Protein AF-A0AAJ7E1V7-F1 (afdb_monomer_lite)

Structure (mmCIF, N/CA/C/O backbone):
data_AF-A0AAJ7E1V7-F1
#
_entry.id   AF-A0AAJ7E1V7-F1
#
loop_
_atom_site.group_PDB
_atom_site.id
_atom_site.type_symbol
_atom_site.label_atom_id
_atom_site.label_alt_id
_atom_site.label_comp_id
_atom_site.label_asym_id
_atom_site.label_entity_id
_atom_site.label_seq_id
_atom_site.pdbx_PDB_ins_code
_atom_site.Cartn_x
_atom_site.Cartn_y
_atom_site.Cartn_z
_atom_site.occupancy
_atom_site.B_iso_or_equiv
_atom_site.auth_seq_id
_atom_site.auth_comp_id
_atom_site.auth_asym_id
_atom_site.auth_atom_id
_atom_site.pdbx_PDB_model_num
ATOM 1 N N . MET A 1 1 ? 30.355 -3.585 -25.448 1.00 38.91 1 MET A N 1
ATOM 2 C CA . MET A 1 1 ? 29.070 -2.883 -25.232 1.00 38.91 1 MET A CA 1
ATOM 3 C C . MET A 1 1 ? 27.961 -3.922 -25.217 1.00 38.91 1 MET A C 1
ATOM 5 O O . MET A 1 1 ? 27.729 -4.545 -26.243 1.00 38.91 1 MET A O 1
ATOM 9 N N . ALA A 1 2 ? 27.348 -4.189 -24.061 1.00 47.22 2 ALA A N 1
ATOM 10 C CA . ALA A 1 2 ? 26.229 -5.125 -23.983 1.0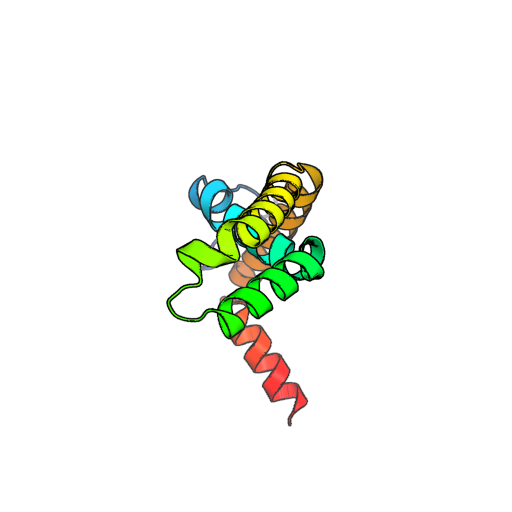0 47.22 2 ALA A CA 1
ATOM 11 C C . ALA A 1 2 ? 25.015 -4.505 -24.687 1.00 47.22 2 ALA A C 1
ATOM 13 O O . ALA A 1 2 ? 24.562 -3.426 -24.305 1.00 47.22 2 ALA A O 1
ATOM 14 N N . ILE A 1 3 ? 24.522 -5.160 -25.737 1.00 57.50 3 ILE A N 1
ATOM 15 C CA . ILE A 1 3 ? 23.275 -4.777 -26.399 1.00 57.50 3 ILE A CA 1
ATOM 16 C C . ILE A 1 3 ? 22.171 -4.970 -25.356 1.00 57.50 3 ILE A C 1
ATOM 18 O O . ILE A 1 3 ? 21.856 -6.106 -24.999 1.00 57.50 3 ILE A O 1
ATOM 22 N N . ARG A 1 4 ? 21.627 -3.873 -24.815 1.00 59.03 4 ARG A N 1
ATOM 23 C CA . ARG A 1 4 ? 20.471 -3.918 -23.910 1.00 59.03 4 ARG A CA 1
ATOM 24 C C . ARG A 1 4 ? 19.345 -4.642 -24.646 1.00 59.03 4 ARG A C 1
ATOM 26 O O . ARG A 1 4 ? 18.851 -4.137 -25.653 1.00 59.03 4 ARG A O 1
ATOM 33 N N . LYS A 1 5 ? 18.974 -5.844 -24.194 1.00 63.31 5 LYS A N 1
ATOM 34 C CA . LYS A 1 5 ? 17.857 -6.611 -24.762 1.00 63.31 5 LYS A CA 1
ATOM 35 C C . LYS A 1 5 ? 16.548 -5.957 -24.327 1.00 63.31 5 LYS A C 1
ATOM 37 O O . LYS A 1 5 ? 15.912 -6.377 -23.366 1.00 63.31 5 LYS A O 1
ATOM 42 N N . ILE A 1 6 ? 16.180 -4.892 -25.028 1.00 72.12 6 ILE A N 1
ATOM 43 C CA . ILE A 1 6 ? 14.897 -4.219 -24.858 1.00 72.12 6 ILE A CA 1
ATOM 44 C C . ILE A 1 6 ? 13.817 -5.173 -25.371 1.00 72.12 6 ILE A C 1
ATOM 46 O O . ILE A 1 6 ? 13.837 -5.590 -26.528 1.00 72.12 6 ILE A O 1
ATOM 50 N N . THR A 1 7 ? 12.901 -5.557 -24.487 1.00 78.81 7 THR A N 1
ATOM 51 C CA . THR A 1 7 ? 11.722 -6.351 -24.853 1.00 78.81 7 THR A CA 1
ATOM 52 C C . THR A 1 7 ? 10.618 -5.434 -25.386 1.00 78.81 7 THR A C 1
ATOM 54 O O . THR A 1 7 ? 10.684 -4.215 -25.220 1.00 78.81 7 THR A O 1
ATOM 57 N N . LEU A 1 8 ? 9.548 -6.008 -25.949 1.00 80.56 8 LEU A N 1
ATOM 58 C CA . LEU A 1 8 ? 8.342 -5.262 -26.348 1.00 80.56 8 LEU A CA 1
ATOM 59 C C . LEU A 1 8 ? 7.714 -4.454 -25.194 1.00 80.56 8 LEU A C 1
ATOM 61 O O . LEU A 1 8 ? 7.028 -3.464 -25.429 1.00 80.56 8 LEU A O 1
ATOM 65 N N . TYR A 1 9 ? 7.974 -4.851 -23.947 1.00 83.75 9 TYR A N 1
ATOM 66 C CA . TYR A 1 9 ? 7.446 -4.223 -22.734 1.00 83.75 9 TYR A CA 1
ATOM 67 C C . TYR A 1 9 ? 8.462 -3.287 -22.046 1.00 83.75 9 TYR A C 1
ATOM 69 O O . TYR A 1 9 ? 8.172 -2.703 -20.996 1.00 83.75 9 TYR A O 1
ATOM 77 N N . GLY A 1 10 ? 9.651 -3.121 -22.637 1.00 85.19 10 GLY A N 1
ATOM 78 C CA . GLY A 1 10 ? 10.739 -2.267 -22.156 1.00 85.19 10 GLY A CA 1
ATOM 79 C C . GLY A 1 10 ? 11.986 -3.034 -21.705 1.00 85.19 10 GLY A C 1
ATOM 80 O O . GLY A 1 10 ? 12.097 -4.249 -21.869 1.00 85.19 10 GLY A O 1
ATOM 81 N N . ASP A 1 11 ? 12.951 -2.307 -21.142 1.00 87.69 11 ASP A N 1
ATOM 82 C CA . ASP A 1 11 ? 14.199 -2.878 -20.625 1.00 87.69 11 ASP A CA 1
ATOM 83 C C . ASP A 1 11 ? 13.960 -3.548 -19.253 1.00 87.69 11 ASP A C 1
ATOM 85 O O . ASP A 1 11 ? 13.559 -2.865 -18.302 1.00 87.69 11 ASP A O 1
ATOM 89 N N . PRO A 1 12 ? 14.140 -4.874 -19.117 1.00 87.44 12 PRO A N 1
ATOM 90 C CA . PRO A 1 12 ? 13.898 -5.577 -17.861 1.00 87.44 12 PRO A CA 1
ATOM 91 C C . PRO A 1 12 ? 14.916 -5.251 -16.762 1.00 87.44 12 PRO A C 1
ATOM 93 O O . PRO A 1 12 ? 14.600 -5.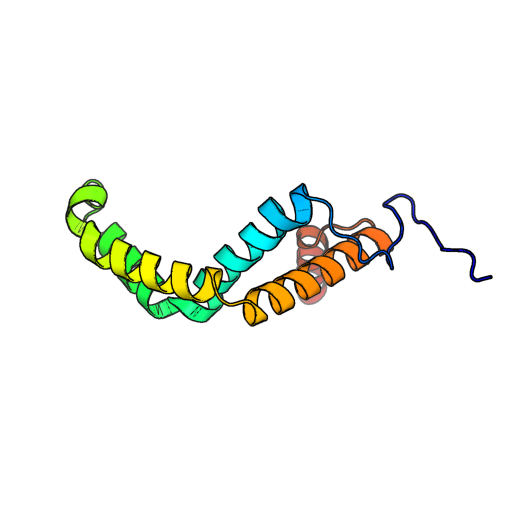471 -15.593 1.00 87.44 12 PRO A O 1
ATOM 96 N N . ASP A 1 13 ? 16.093 -4.724 -17.101 1.00 87.31 13 ASP A N 1
ATOM 97 C CA . ASP A 1 13 ? 17.159 -4.434 -16.135 1.00 87.31 13 ASP A CA 1
ATOM 98 C C . ASP A 1 13 ? 17.200 -2.941 -15.744 1.00 87.31 13 ASP A C 1
ATOM 100 O O . ASP A 1 13 ? 18.015 -2.510 -14.925 1.00 87.31 13 ASP A O 1
ATOM 104 N N . ASP A 1 14 ? 16.275 -2.142 -16.285 1.00 87.88 14 ASP A N 1
ATOM 105 C CA . ASP A 1 14 ? 16.087 -0.739 -15.928 1.00 87.88 14 ASP A CA 1
ATOM 106 C C . ASP A 1 14 ? 15.478 -0.577 -14.522 1.00 87.88 14 ASP A C 1
ATOM 108 O O . ASP A 1 14 ? 14.299 -0.866 -14.272 1.00 87.88 14 ASP A O 1
ATOM 112 N N . ARG A 1 15 ? 16.303 -0.047 -13.611 1.00 88.88 15 ARG A N 1
ATOM 113 C CA . ARG A 1 15 ? 15.954 0.265 -12.217 1.00 88.88 15 ARG A CA 1
ATOM 114 C C . ARG A 1 15 ? 15.375 1.667 -12.021 1.00 88.88 15 ARG A C 1
ATOM 116 O O . ARG A 1 15 ? 14.996 2.006 -10.902 1.00 88.88 15 ARG A O 1
ATOM 123 N N . PHE A 1 16 ? 15.297 2.496 -13.061 1.00 90.50 16 PHE A N 1
ATO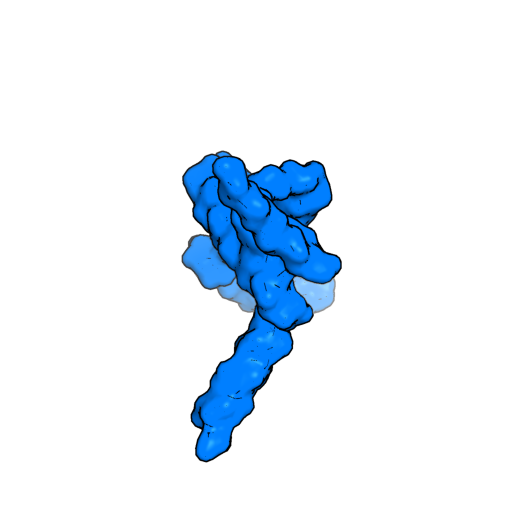M 124 C CA . PHE A 1 16 ? 14.755 3.841 -12.917 1.00 90.50 16 PHE A CA 1
ATOM 125 C C . PHE A 1 16 ? 13.246 3.797 -12.636 1.00 90.50 16 PHE A C 1
ATOM 127 O O . PHE A 1 16 ? 12.459 3.188 -13.375 1.00 90.50 16 PHE A O 1
ATOM 134 N N . LEU A 1 17 ? 12.842 4.472 -11.559 1.00 92.38 17 LEU A N 1
ATOM 135 C CA . LEU A 1 17 ? 11.452 4.616 -11.140 1.00 92.38 17 LEU A CA 1
ATOM 136 C C . LEU A 1 17 ? 10.897 5.946 -11.632 1.00 92.38 17 LEU A C 1
ATOM 138 O O . LEU A 1 17 ? 11.389 7.018 -11.280 1.00 92.38 17 LEU A O 1
ATOM 142 N N . ARG A 1 18 ? 9.812 5.880 -12.401 1.00 93.12 18 ARG A N 1
ATOM 143 C CA . ARG A 1 18 ? 9.042 7.071 -12.769 1.00 93.12 18 ARG A CA 1
ATOM 144 C C . ARG A 1 18 ? 8.292 7.603 -11.550 1.00 93.12 18 ARG A C 1
ATOM 146 O O . ARG A 1 18 ? 7.978 6.856 -10.624 1.00 93.12 18 ARG A O 1
ATOM 153 N N . LYS A 1 19 ? 7.900 8.878 -11.601 1.00 93.94 19 LYS A N 1
ATOM 154 C CA . LYS A 1 19 ? 7.124 9.534 -10.535 1.00 93.94 19 LYS A CA 1
ATOM 155 C C . LYS A 1 19 ? 5.863 8.749 -10.151 1.00 93.94 19 LYS A C 1
ATOM 157 O O . LYS A 1 19 ? 5.628 8.503 -8.980 1.00 93.94 19 LYS A O 1
ATOM 162 N N . VAL A 1 20 ? 5.109 8.269 -11.143 1.00 94.56 20 VAL A N 1
ATOM 163 C CA . VAL A 1 20 ? 3.906 7.445 -10.916 1.00 94.56 20 VAL A CA 1
ATOM 164 C C . VAL A 1 20 ? 4.243 6.128 -10.212 1.00 94.56 20 VAL A C 1
ATOM 166 O O . VAL A 1 20 ? 3.503 5.672 -9.347 1.00 94.56 20 VAL A O 1
ATOM 169 N N . GLU A 1 21 ? 5.371 5.511 -10.553 1.00 92.19 21 GLU A N 1
ATOM 170 C CA . GLU A 1 21 ? 5.769 4.238 -9.952 1.00 92.19 21 GLU A CA 1
ATOM 171 C C . GLU A 1 21 ? 6.156 4.436 -8.491 1.00 92.19 21 GLU A C 1
ATOM 173 O O . GLU A 1 21 ? 5.708 3.681 -7.637 1.00 92.19 21 GLU A O 1
ATOM 178 N N . LYS A 1 22 ? 6.905 5.497 -8.196 1.00 92.94 22 LYS A N 1
ATOM 179 C CA . LYS A 1 22 ? 7.310 5.844 -6.836 1.00 92.94 22 LYS A CA 1
ATOM 180 C C . LYS A 1 22 ? 6.125 6.290 -5.970 1.00 92.94 22 LYS A C 1
ATOM 182 O O . LYS A 1 22 ? 5.881 5.713 -4.914 1.00 92.94 22 LYS A O 1
ATOM 187 N N . ASP A 1 23 ? 5.372 7.284 -6.429 1.00 92.69 23 ASP A N 1
ATOM 188 C CA . ASP A 1 23 ? 4.393 7.994 -5.598 1.00 92.69 23 ASP A CA 1
ATOM 189 C C . ASP A 1 23 ? 3.040 7.268 -5.519 1.00 92.69 23 ASP A C 1
ATOM 191 O O . ASP A 1 23 ? 2.274 7.479 -4.578 1.00 92.69 23 ASP A O 1
ATOM 195 N N . VAL A 1 24 ? 2.731 6.404 -6.496 1.00 94.81 24 VAL A N 1
ATOM 196 C CA . VAL A 1 24 ? 1.452 5.679 -6.559 1.00 94.81 24 VAL A CA 1
ATOM 197 C C . VAL A 1 24 ? 1.655 4.184 -6.357 1.00 94.81 24 VAL A C 1
ATOM 199 O O . VAL A 1 24 ? 1.087 3.625 -5.423 1.00 94.81 24 VAL A O 1
ATOM 202 N N . LEU A 1 25 ? 2.456 3.523 -7.200 1.00 94.81 25 LEU A N 1
ATOM 203 C CA . LEU A 1 25 ? 2.536 2.055 -7.195 1.00 94.81 25 LEU A CA 1
ATOM 204 C C . LEU A 1 25 ? 3.295 1.513 -5.980 1.00 94.81 25 LEU A C 1
ATOM 206 O O . LEU A 1 25 ? 2.763 0.669 -5.262 1.00 94.81 25 LEU A O 1
ATOM 210 N N . VAL A 1 26 ? 4.497 2.022 -5.706 1.00 95.81 26 VAL A N 1
ATOM 211 C CA . VAL A 1 26 ? 5.269 1.637 -4.515 1.00 95.81 26 VAL A CA 1
ATOM 212 C C . VAL A 1 26 ? 4.527 2.069 -3.252 1.00 95.81 26 VAL A C 1
ATOM 214 O O . VAL A 1 26 ? 4.367 1.259 -2.345 1.00 95.81 26 VAL A O 1
ATOM 217 N N . ALA A 1 27 ? 3.967 3.282 -3.221 1.00 95.81 27 ALA A N 1
ATOM 218 C CA . ALA A 1 27 ? 3.146 3.742 -2.099 1.00 95.81 27 ALA A CA 1
ATOM 219 C C . ALA A 1 27 ? 1.952 2.809 -1.816 1.00 95.81 27 ALA A C 1
ATOM 221 O O . ALA A 1 27 ? 1.625 2.540 -0.661 1.00 95.81 27 ALA A O 1
ATOM 222 N N . GLN A 1 28 ? 1.300 2.289 -2.861 1.00 95.81 28 GLN A N 1
ATOM 223 C CA . GLN A 1 28 ? 0.226 1.308 -2.721 1.00 95.81 28 GLN A CA 1
ATOM 224 C C . GLN A 1 28 ? 0.741 -0.019 -2.150 1.00 95.81 28 GLN A C 1
ATOM 226 O O . GLN A 1 28 ? 0.093 -0.588 -1.273 1.00 95.81 28 GLN A O 1
ATOM 231 N N . ILE A 1 29 ? 1.901 -0.498 -2.613 1.00 95.88 29 ILE A N 1
ATOM 232 C CA . ILE A 1 29 ? 2.536 -1.724 -2.104 1.00 95.88 29 ILE A CA 1
ATOM 233 C C . ILE A 1 29 ? 2.873 -1.575 -0.620 1.00 95.88 29 ILE A C 1
ATOM 235 O O . ILE A 1 29 ? 2.514 -2.454 0.157 1.00 95.88 29 ILE A O 1
ATOM 239 N N . VAL A 1 30 ? 3.475 -0.451 -0.221 1.00 96.25 30 VAL A N 1
ATOM 240 C CA . VAL A 1 30 ? 3.791 -0.132 1.180 1.00 96.25 30 VAL A CA 1
ATOM 241 C C . VAL A 1 30 ? 2.531 -0.199 2.040 1.00 96.25 30 VAL A C 1
ATOM 243 O O . VAL A 1 30 ? 2.516 -0.887 3.055 1.00 96.25 30 VAL A O 1
ATOM 246 N N . ARG A 1 31 ? 1.437 0.453 1.620 1.00 94.88 31 ARG A N 1
ATOM 247 C CA . ARG A 1 31 ? 0.168 0.424 2.369 1.00 94.88 31 ARG A CA 1
ATOM 248 C C . ARG A 1 31 ? -0.411 -0.985 2.482 1.00 94.88 31 ARG A C 1
ATOM 250 O O . ARG A 1 31 ? -0.878 -1.358 3.554 1.00 94.88 31 ARG A O 1
ATOM 257 N N . ASN A 1 32 ? -0.401 -1.753 1.394 1.00 95.50 32 ASN A N 1
ATOM 258 C CA . ASN A 1 32 ? -0.947 -3.109 1.383 1.00 95.50 32 ASN A CA 1
ATOM 259 C C . ASN A 1 32 ? -0.121 -4.040 2.282 1.00 95.50 32 ASN A C 1
ATOM 261 O O . ASN A 1 32 ? -0.682 -4.657 3.181 1.00 95.50 32 ASN A O 1
ATOM 265 N N . LYS A 1 33 ? 1.208 -4.057 2.121 1.00 95.94 33 LYS A N 1
ATOM 266 C CA . LYS A 1 33 ? 2.103 -4.851 2.972 1.00 95.94 33 LYS A CA 1
ATOM 267 C C . LYS A 1 33 ? 2.033 -4.431 4.439 1.00 95.94 33 LYS A C 1
ATOM 269 O O . LYS A 1 33 ? 2.017 -5.288 5.313 1.00 95.94 33 LYS A O 1
ATOM 274 N N . ALA A 1 34 ? 1.941 -3.133 4.736 1.00 95.88 34 ALA A N 1
ATOM 275 C CA . ALA A 1 34 ? 1.794 -2.669 6.115 1.00 95.88 34 ALA A CA 1
ATOM 276 C C . ALA A 1 34 ? 0.519 -3.231 6.766 1.00 95.88 34 ALA A C 1
ATOM 278 O O . ALA A 1 34 ? 0.560 -3.657 7.917 1.00 95.88 34 ALA A O 1
ATOM 279 N N . ARG A 1 35 ? -0.597 -3.292 6.027 1.00 95.12 35 ARG A N 1
ATOM 280 C CA . ARG A 1 35 ? -1.849 -3.895 6.511 1.00 95.12 35 ARG A CA 1
ATOM 281 C C . ARG A 1 35 ? -1.756 -5.413 6.673 1.00 95.12 35 ARG A C 1
ATOM 283 O O . ARG A 1 35 ? -2.267 -5.934 7.654 1.00 95.12 35 ARG A O 1
ATOM 290 N N . GLU A 1 36 ? -1.141 -6.099 5.713 1.00 94.88 36 GLU A N 1
ATOM 291 C CA . GLU A 1 36 ? -1.095 -7.567 5.659 1.00 94.88 36 GLU A CA 1
ATOM 292 C C . GLU A 1 36 ? -0.045 -8.177 6.599 1.00 94.88 36 GLU A C 1
ATOM 294 O O . GLU A 1 36 ? -0.273 -9.250 7.149 1.00 94.88 36 GLU A O 1
ATOM 299 N N . GLU A 1 37 ? 1.093 -7.507 6.801 1.00 95.06 37 GLU A N 1
ATOM 300 C CA . GLU A 1 37 ? 2.246 -8.077 7.512 1.00 95.06 37 GLU A CA 1
ATOM 301 C C . GLU A 1 37 ? 2.542 -7.396 8.854 1.00 95.06 37 GLU A C 1
ATOM 303 O O . GLU A 1 37 ? 3.079 -8.038 9.755 1.00 95.06 37 GLU A O 1
ATOM 308 N N . LYS A 1 38 ? 2.252 -6.095 9.001 1.00 94.12 38 LYS A N 1
ATOM 309 C CA . LYS A 1 38 ? 2.732 -5.305 10.151 1.00 94.12 38 LYS A CA 1
ATOM 310 C C . LYS A 1 38 ? 1.635 -4.915 11.138 1.00 94.12 38 LYS A C 1
ATOM 312 O O . LYS A 1 38 ? 1.836 -5.059 12.337 1.00 94.12 38 LYS A O 1
ATOM 317 N N . CYS A 1 39 ? 0.498 -4.437 10.639 1.00 95.31 39 CYS A N 1
ATOM 318 C CA . CYS A 1 39 ? -0.621 -3.926 11.439 1.00 95.31 39 CYS A CA 1
ATOM 319 C C . CYS A 1 39 ? -1.793 -4.925 11.513 1.00 95.31 39 CYS A C 1
ATOM 321 O O . CYS A 1 39 ? -2.964 -4.541 11.485 1.00 95.31 39 CYS A O 1
ATOM 323 N N . VAL A 1 40 ? -1.487 -6.226 11.537 1.00 96.50 40 VAL A N 1
ATOM 324 C CA . VAL A 1 40 ? -2.482 -7.311 11.566 1.00 96.50 40 VAL A CA 1
ATOM 325 C C . VAL A 1 40 ? -3.456 -7.200 12.752 1.00 96.50 40 VAL A C 1
ATOM 327 O O . VAL A 1 40 ? -4.665 -7.314 12.520 1.00 96.50 40 VAL A O 1
ATOM 330 N N . PRO A 1 41 ? -3.013 -6.968 14.009 1.00 95.88 41 PRO A N 1
ATOM 331 C CA . PRO A 1 41 ? -3.949 -6.897 15.129 1.00 95.88 41 PRO A CA 1
ATOM 332 C C . PRO A 1 41 ? -4.847 -5.655 15.066 1.00 95.88 41 PRO A C 1
ATOM 334 O O . PRO A 1 41 ? -6.032 -5.744 15.391 1.00 95.88 41 PRO A O 1
ATOM 337 N N . GLU A 1 42 ? -4.329 -4.518 14.602 1.00 94.56 42 GLU A N 1
ATOM 338 C CA . GLU A 1 42 ? -5.087 -3.277 14.442 1.00 94.56 42 GLU A CA 1
ATOM 339 C C . GLU A 1 42 ? -6.131 -3.404 13.329 1.00 94.56 42 GLU A C 1
ATOM 341 O O . GLU A 1 42 ? -7.269 -2.962 13.500 1.00 94.56 42 GLU A O 1
ATOM 346 N N . VAL A 1 43 ? -5.779 -4.054 12.212 1.00 95.38 43 VAL A N 1
ATOM 347 C CA . VAL A 1 43 ? -6.723 -4.364 11.128 1.00 95.38 43 VAL A CA 1
ATOM 348 C C . VAL A 1 43 ? -7.833 -5.276 11.643 1.00 95.38 43 VAL A C 1
ATOM 350 O O . VAL A 1 43 ? -9.005 -4.960 11.455 1.00 95.38 43 VAL A O 1
ATOM 353 N N . ALA A 1 44 ? -7.495 -6.347 12.365 1.00 95.94 44 ALA A N 1
ATOM 354 C CA . ALA A 1 44 ? -8.488 -7.264 12.918 1.00 95.94 44 ALA A CA 1
ATOM 355 C C . ALA A 1 44 ? -9.416 -6.582 13.940 1.00 95.94 44 ALA A C 1
ATOM 357 O O . ALA A 1 44 ? -10.621 -6.839 13.958 1.00 95.94 44 ALA A O 1
ATOM 358 N N . ALA A 1 45 ? -8.887 -5.697 14.791 1.00 94.88 45 ALA A N 1
ATOM 359 C CA . ALA A 1 45 ? -9.694 -4.920 15.731 1.00 94.88 45 ALA A CA 1
ATOM 360 C C . ALA A 1 45 ? -10.642 -3.955 15.000 1.00 94.88 45 ALA A C 1
ATOM 362 O O . ALA A 1 45 ? -11.817 -3.839 15.358 1.00 94.88 45 ALA A O 1
ATOM 363 N N . PHE A 1 46 ? -10.149 -3.291 13.954 1.00 94.38 46 PHE A N 1
ATOM 364 C CA . PHE A 1 46 ? -10.950 -2.389 13.136 1.00 94.38 46 PHE A CA 1
ATOM 365 C C . PHE A 1 46 ? -12.063 -3.137 12.392 1.00 94.38 46 PHE A C 1
ATOM 367 O O . PHE A 1 46 ? -13.215 -2.704 12.426 1.00 94.38 46 PHE A O 1
ATOM 374 N N . GLU A 1 47 ? -11.758 -4.287 11.789 1.00 94.19 47 GLU A N 1
ATOM 375 C CA . GLU A 1 47 ? -12.735 -5.143 11.108 1.00 94.19 47 GLU A CA 1
ATOM 376 C C . GLU A 1 47 ? -13.825 -5.638 12.062 1.00 94.19 47 GLU A C 1
ATOM 378 O O . GLU A 1 47 ? -15.010 -5.535 11.740 1.00 94.19 47 GLU A O 1
ATOM 383 N N . LYS A 1 48 ? -13.453 -6.084 13.270 1.00 95.56 48 LYS A N 1
ATOM 384 C CA . LYS A 1 48 ? -14.419 -6.469 14.313 1.00 95.56 48 LYS A CA 1
ATOM 385 C C . LYS A 1 48 ? -15.373 -5.324 14.649 1.00 95.56 48 LYS A C 1
ATOM 387 O O . LYS A 1 48 ? -16.585 -5.525 14.651 1.00 95.56 48 LYS A O 1
ATOM 392 N N . CYS A 1 49 ? -14.842 -4.117 14.846 1.00 93.88 49 CYS A N 1
ATOM 393 C CA . CYS A 1 49 ? -15.665 -2.942 15.118 1.00 93.88 49 CYS A CA 1
ATOM 394 C C . CYS A 1 49 ? -16.601 -2.607 13.939 1.00 93.88 49 CYS A C 1
ATOM 396 O O . CYS A 1 49 ? -17.777 -2.297 14.138 1.00 93.88 49 CYS A O 1
ATOM 398 N N . CYS A 1 50 ? -16.120 -2.717 12.697 1.00 92.56 50 CYS A N 1
ATOM 399 C CA . CYS A 1 50 ? -16.943 -2.475 11.509 1.00 92.56 50 CYS A CA 1
ATOM 400 C C . CYS A 1 50 ? -18.115 -3.461 11.406 1.00 92.56 50 CYS A C 1
ATOM 402 O O . CYS A 1 50 ? -19.224 -3.064 11.047 1.00 92.56 50 CYS A O 1
ATOM 404 N N . ILE A 1 51 ? -17.889 -4.734 11.742 1.00 93.94 51 ILE A N 1
ATOM 405 C CA . ILE A 1 51 ? -18.927 -5.772 11.718 1.00 93.94 51 ILE A CA 1
ATOM 406 C C . ILE A 1 51 ? -19.967 -5.545 12.825 1.00 93.94 51 ILE A C 1
ATOM 408 O O . ILE A 1 51 ? -21.161 -5.717 12.576 1.00 93.94 51 ILE A O 1
ATOM 412 N N . GLU A 1 52 ? -19.532 -5.138 14.019 1.00 94.56 52 GLU A N 1
ATOM 413 C CA . GLU A 1 52 ? -20.405 -4.898 15.175 1.00 94.56 52 GLU A CA 1
ATOM 414 C C . GLU A 1 52 ? -21.334 -3.696 14.952 1.00 94.56 52 GLU A C 1
ATOM 416 O O . GLU A 1 52 ? -22.551 -3.806 15.099 1.00 94.56 52 GLU A O 1
ATOM 421 N N . TYR A 1 53 ? -20.775 -2.556 14.537 1.00 91.06 53 TYR A N 1
ATOM 422 C CA . TYR A 1 53 ? -21.525 -1.301 14.435 1.00 91.06 53 TYR A CA 1
ATOM 423 C C . TYR A 1 53 ? -22.126 -1.046 13.048 1.00 91.06 53 TYR A C 1
ATOM 425 O O . TYR A 1 53 ? -22.966 -0.153 12.917 1.00 91.06 53 TYR A O 1
ATOM 433 N N . LYS A 1 54 ? -21.739 -1.815 12.019 1.00 90.12 54 LYS A N 1
ATOM 434 C CA . LYS A 1 54 ? -22.235 -1.723 10.632 1.00 90.12 54 LYS A CA 1
ATOM 435 C C . LYS A 1 54 ? -22.341 -0.265 10.165 1.00 90.12 54 LYS A C 1
ATOM 437 O O . LYS A 1 54 ? -21.337 0.427 10.039 1.00 90.12 54 LYS A O 1
ATOM 442 N N . TYR A 1 55 ? -23.557 0.243 9.973 1.00 89.44 55 TYR A N 1
ATOM 443 C CA . TYR A 1 55 ? -23.823 1.608 9.512 1.00 89.44 55 TYR A CA 1
ATOM 444 C C . TYR A 1 55 ? -23.333 2.703 10.476 1.00 89.44 55 TYR A C 1
ATOM 446 O O . TYR A 1 55 ? -23.025 3.808 10.041 1.00 89.44 55 TYR A O 1
ATOM 454 N N . ALA A 1 56 ? -23.204 2.406 11.772 1.00 89.25 56 ALA A N 1
ATOM 455 C CA . ALA A 1 56 ? -22.700 3.336 12.782 1.00 89.25 56 ALA A CA 1
ATOM 456 C C . ALA A 1 56 ? -21.162 3.315 12.934 1.00 89.25 56 ALA A C 1
ATOM 458 O O . ALA A 1 56 ? -20.626 4.023 13.793 1.00 89.25 56 ALA A O 1
ATOM 459 N N . MET A 1 57 ? -20.432 2.549 12.106 1.00 87.31 57 MET A N 1
ATOM 460 C CA . MET A 1 57 ? -18.974 2.377 12.223 1.00 87.31 57 MET A CA 1
ATOM 461 C C . MET A 1 57 ? -18.192 3.697 12.196 1.00 87.31 57 MET A C 1
ATOM 463 O O . MET A 1 57 ? -17.224 3.854 12.933 1.00 87.31 57 MET A O 1
ATOM 467 N N . VAL A 1 58 ? -18.622 4.676 11.395 1.00 86.69 58 VAL A N 1
ATOM 468 C CA . VAL A 1 58 ? -17.898 5.949 11.216 1.00 86.69 58 VAL A CA 1
ATOM 469 C C . VAL A 1 58 ? -17.864 6.767 12.510 1.00 86.69 58 VAL A C 1
ATOM 471 O O . VAL A 1 58 ? -16.906 7.496 12.763 1.00 86.69 58 VAL A O 1
ATOM 474 N N . PHE A 1 59 ? -18.886 6.615 13.352 1.00 90.19 59 PHE A N 1
ATOM 475 C CA . PHE A 1 59 ? -18.987 7.307 14.633 1.00 90.19 59 PHE A CA 1
ATOM 476 C C . PHE A 1 59 ? -18.410 6.478 15.780 1.00 90.19 59 PHE A C 1
ATOM 478 O O . PHE A 1 59 ? -17.749 7.022 16.658 1.00 90.19 59 PHE A O 1
ATOM 485 N N . LYS A 1 60 ? -18.641 5.159 15.780 1.00 90.00 60 LYS A N 1
ATOM 486 C CA . LYS A 1 60 ? -18.276 4.285 16.907 1.00 90.00 60 LYS A CA 1
ATOM 487 C C . LYS A 1 60 ? -16.851 3.736 16.829 1.00 90.00 60 LYS A C 1
ATOM 489 O O . LYS A 1 60 ? -16.212 3.577 17.861 1.00 90.00 60 LYS A O 1
ATOM 494 N N . CYS A 1 61 ? -16.308 3.535 15.630 1.00 93.56 61 CYS A N 1
ATOM 495 C CA . CYS A 1 61 ? -14.984 2.937 15.428 1.00 93.56 61 CYS A CA 1
ATOM 496 C C . CYS A 1 61 ? -13.856 3.965 15.262 1.00 93.56 61 CYS A C 1
ATOM 498 O O . CYS A 1 61 ? -12.777 3.616 14.787 1.00 93.56 61 CYS A O 1
ATOM 500 N N . GLN A 1 62 ? -14.074 5.229 15.641 1.00 92.94 62 GLN A N 1
ATOM 501 C CA . GLN A 1 62 ? -13.083 6.298 15.465 1.00 92.94 62 GLN A CA 1
ATOM 502 C C . GLN A 1 62 ? -11.779 6.010 16.210 1.00 92.94 62 GLN A C 1
ATOM 504 O O . GLN A 1 62 ? -10.712 6.158 15.627 1.00 92.94 62 GLN A O 1
ATOM 509 N N . ASN A 1 63 ? -11.863 5.528 17.453 1.00 93.44 63 ASN A N 1
ATOM 510 C CA . ASN A 1 63 ? -10.681 5.216 18.255 1.00 93.44 63 ASN A CA 1
ATOM 511 C C . ASN A 1 63 ? -9.840 4.093 17.622 1.00 93.44 63 ASN A C 1
ATOM 513 O O . ASN A 1 63 ? -8.645 4.253 17.392 1.00 93.44 63 ASN A O 1
ATOM 517 N N . VAL A 1 64 ? -10.486 2.981 17.253 1.00 94.38 64 VAL A N 1
ATOM 518 C CA . VAL A 1 64 ? -9.811 1.832 16.624 1.00 94.38 64 VAL A CA 1
ATOM 519 C C . VAL A 1 64 ? -9.228 2.212 15.258 1.00 94.38 64 VAL A C 1
ATOM 521 O O . VAL A 1 64 ? -8.140 1.772 14.897 1.00 94.38 64 VAL A O 1
ATOM 524 N N . ASN A 1 65 ? -9.911 3.088 14.516 1.00 94.19 65 ASN A N 1
ATOM 525 C CA . ASN A 1 65 ? -9.410 3.642 13.261 1.00 94.19 65 ASN A CA 1
ATOM 526 C C . ASN A 1 65 ? -8.167 4.521 13.463 1.00 94.19 65 ASN A C 1
ATOM 528 O O . ASN A 1 65 ? -7.249 4.456 12.654 1.00 94.19 65 ASN A O 1
ATOM 532 N N . THR A 1 66 ? -8.121 5.341 14.517 1.00 95.38 66 THR A N 1
ATOM 533 C CA . THR A 1 66 ? -6.937 6.152 14.841 1.00 95.38 66 THR A CA 1
ATOM 534 C C . THR A 1 66 ? -5.743 5.259 15.159 1.00 95.38 66 THR A C 1
ATOM 536 O O . THR A 1 66 ? -4.697 5.433 14.550 1.00 95.38 66 THR A O 1
ATOM 539 N N . ILE A 1 67 ? -5.930 4.224 15.984 1.00 95.50 67 ILE A N 1
ATOM 540 C CA . ILE A 1 67 ? -4.871 3.252 16.305 1.00 95.50 67 ILE A CA 1
ATOM 541 C C . ILE A 1 67 ? -4.336 2.575 15.032 1.00 95.50 67 ILE A C 1
ATOM 543 O O . ILE A 1 67 ? -3.125 2.497 14.820 1.00 95.50 67 ILE A O 1
ATOM 547 N N . LEU A 1 68 ? -5.233 2.132 14.143 1.00 95.75 68 LEU A N 1
ATOM 548 C CA . LEU A 1 68 ? -4.840 1.548 12.860 1.00 95.75 68 LEU A CA 1
ATOM 549 C C . LEU A 1 68 ? -4.073 2.553 11.990 1.00 95.75 68 LEU A C 1
ATOM 551 O O . LEU A 1 68 ? -3.043 2.209 11.411 1.00 95.75 68 LEU A O 1
ATOM 555 N N . LYS A 1 69 ? -4.548 3.799 11.896 1.00 95.56 69 LYS A N 1
ATOM 556 C CA . LYS A 1 69 ? -3.866 4.858 11.142 1.00 95.56 69 LYS A CA 1
ATOM 557 C C . LYS A 1 69 ? -2.474 5.134 11.693 1.00 95.56 69 LYS A C 1
ATOM 559 O O . LYS A 1 69 ? -1.548 5.232 10.897 1.00 95.56 69 LYS A O 1
ATOM 564 N N . ASP A 1 70 ? -2.315 5.202 13.008 1.00 96.69 70 ASP A N 1
ATOM 565 C CA . ASP A 1 70 ? -1.026 5.459 13.648 1.00 96.69 70 ASP A CA 1
ATOM 566 C C . ASP A 1 70 ? -0.025 4.338 13.343 1.00 96.69 70 ASP A C 1
ATOM 568 O O . ASP A 1 70 ? 1.118 4.610 12.964 1.00 96.69 70 ASP A O 1
ATOM 572 N N . CYS A 1 71 ? -0.473 3.076 13.390 1.00 96.25 71 CYS A N 1
ATOM 573 C CA . CYS A 1 71 ? 0.346 1.940 12.967 1.00 96.25 71 CYS A CA 1
ATOM 574 C C . CYS A 1 71 ? 0.767 2.063 11.494 1.00 96.25 71 CYS A C 1
ATOM 576 O O . CYS A 1 71 ? 1.949 1.934 11.165 1.00 96.25 71 CYS A O 1
ATOM 578 N N . LEU A 1 72 ? -0.172 2.370 10.595 1.00 95.38 72 LEU A N 1
ATOM 579 C CA . LEU A 1 72 ? 0.124 2.507 9.167 1.00 95.38 72 LEU A CA 1
ATOM 580 C C . LEU A 1 72 ? 1.063 3.683 8.875 1.00 95.38 72 LEU A C 1
ATOM 582 O O . LEU A 1 72 ? 1.964 3.541 8.051 1.00 95.38 72 LEU A O 1
ATOM 586 N N . ILE A 1 73 ? 0.890 4.822 9.549 1.00 95.94 73 ILE A N 1
ATOM 587 C CA . ILE A 1 73 ? 1.746 6.007 9.399 1.00 95.94 73 ILE A CA 1
ATOM 588 C C . ILE A 1 73 ? 3.171 5.698 9.860 1.00 95.94 73 ILE A C 1
ATOM 590 O O . ILE A 1 73 ? 4.123 6.098 9.188 1.00 95.94 73 ILE A O 1
ATOM 594 N N . LYS A 1 74 ? 3.336 4.948 10.956 1.00 96.19 74 LYS A N 1
ATOM 595 C CA . LYS A 1 74 ? 4.653 4.514 11.438 1.00 96.19 74 LYS A CA 1
ATOM 596 C C . LYS A 1 74 ? 5.429 3.771 10.347 1.00 96.19 74 LYS A C 1
ATOM 598 O O . LYS A 1 74 ? 6.552 4.155 10.041 1.00 96.19 74 LYS A O 1
ATOM 603 N N . TRP A 1 75 ? 4.816 2.765 9.722 1.00 95.31 75 TRP A N 1
ATOM 604 C CA . TRP A 1 75 ? 5.459 1.984 8.655 1.00 95.31 75 TRP A CA 1
ATOM 605 C C . TRP A 1 75 ? 5.564 2.741 7.333 1.00 95.31 75 TRP A C 1
ATOM 607 O O . TRP A 1 75 ? 6.507 2.539 6.576 1.00 95.31 75 TRP A O 1
ATOM 617 N N . TYR A 1 76 ? 4.635 3.654 7.055 1.00 94.25 76 TYR A N 1
ATOM 618 C CA . TYR A 1 76 ? 4.718 4.517 5.882 1.00 94.25 76 TYR A CA 1
ATOM 619 C C . TYR A 1 76 ? 5.874 5.520 5.969 1.00 94.25 76 TYR A C 1
ATOM 621 O O . TYR A 1 76 ? 6.380 5.948 4.941 1.00 94.25 76 TYR A O 1
ATOM 629 N N . ASN A 1 77 ? 6.316 5.905 7.163 1.00 94.88 77 ASN A N 1
ATOM 630 C CA . ASN A 1 77 ? 7.472 6.789 7.322 1.00 94.88 77 ASN A CA 1
ATOM 631 C C . ASN A 1 77 ? 8.804 6.025 7.422 1.00 94.88 77 ASN A C 1
ATOM 633 O O . ASN A 1 77 ? 9.869 6.645 7.444 1.00 94.88 77 ASN A O 1
ATOM 637 N N . ASP A 1 78 ? 8.758 4.693 7.464 1.00 95.88 78 ASP A N 1
ATOM 638 C CA . ASP A 1 78 ? 9.936 3.845 7.588 1.00 95.88 78 ASP A CA 1
ATOM 639 C C . ASP A 1 78 ? 10.671 3.697 6.246 1.00 95.88 78 ASP A C 1
ATOM 641 O O . ASP A 1 78 ? 10.165 3.121 5.281 1.00 95.88 78 ASP A O 1
ATOM 645 N N . LYS A 1 79 ? 11.891 4.240 6.164 1.00 95.44 79 LYS A N 1
ATOM 646 C CA . LYS A 1 79 ? 12.673 4.253 4.918 1.00 95.44 79 LYS A CA 1
ATOM 647 C C . LYS A 1 79 ? 13.130 2.859 4.487 1.00 95.44 79 LYS A C 1
ATOM 649 O O . LYS A 1 79 ? 13.242 2.614 3.286 1.00 95.44 79 LYS A O 1
ATOM 654 N N . GLU A 1 80 ? 13.415 1.967 5.431 1.00 95.62 80 GLU A N 1
ATOM 655 C CA . GLU A 1 80 ? 13.876 0.612 5.122 1.00 95.62 80 GLU A CA 1
ATOM 656 C C . GLU A 1 80 ? 12.748 -0.196 4.488 1.00 95.62 80 GLU A C 1
ATOM 658 O O . GLU A 1 80 ? 12.931 -0.817 3.439 1.00 95.62 80 GLU A O 1
ATOM 663 N N . PHE A 1 81 ? 11.547 -0.078 5.047 1.00 95.12 81 PHE A N 1
ATOM 664 C CA . PHE A 1 81 ? 10.348 -0.707 4.522 1.00 95.12 81 PHE A CA 1
ATOM 665 C C . PHE A 1 81 ? 9.985 -0.195 3.122 1.00 95.12 81 PHE A C 1
ATOM 667 O O . PHE A 1 81 ? 9.611 -0.973 2.239 1.00 95.12 81 PHE A O 1
ATOM 674 N N . TRP A 1 82 ? 10.163 1.104 2.871 1.00 95.56 82 TRP A N 1
ATOM 675 C CA . TRP A 1 82 ? 10.021 1.668 1.527 1.00 95.56 82 TRP A CA 1
ATOM 676 C C . TRP A 1 82 ? 11.016 1.084 0.527 1.00 95.56 82 TRP A C 1
ATOM 678 O O . TRP A 1 82 ? 10.627 0.777 -0.603 1.00 95.56 82 TRP A O 1
ATOM 688 N N . ASN A 1 83 ? 12.278 0.914 0.919 1.00 95.62 83 ASN A N 1
ATOM 689 C CA . ASN A 1 83 ? 13.296 0.322 0.053 1.00 95.62 83 ASN A CA 1
ATOM 690 C C . ASN A 1 83 ? 12.962 -1.139 -0.270 1.00 95.62 83 ASN A C 1
ATOM 692 O O . ASN A 1 83 ? 13.015 -1.532 -1.434 1.00 95.62 83 ASN A O 1
ATOM 696 N N . GLU A 1 84 ? 12.525 -1.917 0.722 1.00 95.75 84 GLU A N 1
ATOM 697 C CA . GLU A 1 84 ? 12.087 -3.301 0.522 1.00 95.75 84 GLU A CA 1
ATOM 698 C C . GLU A 1 84 ? 10.907 -3.386 -0.462 1.00 95.75 84 GLU A C 1
ATOM 700 O O . GLU A 1 84 ? 10.924 -4.165 -1.418 1.00 95.75 84 GLU A O 1
ATOM 705 N N . 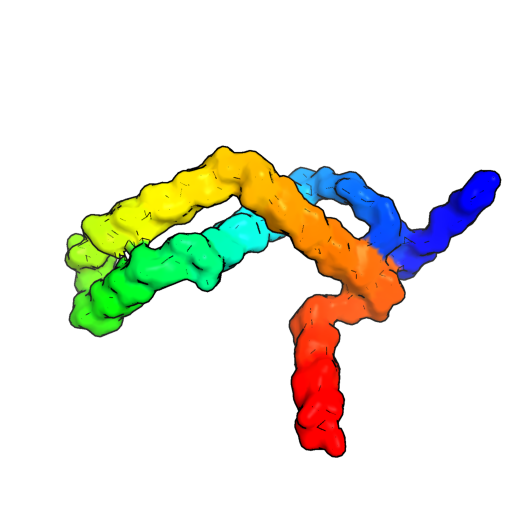CYS A 1 85 ? 9.893 -2.534 -0.279 1.00 96.06 85 CYS A N 1
ATOM 706 C CA . CYS A 1 85 ? 8.743 -2.458 -1.181 1.00 96.06 85 CYS A CA 1
ATOM 707 C C . CYS A 1 85 ? 9.135 -1.997 -2.593 1.00 96.06 85 CYS A C 1
ATOM 709 O O . CYS A 1 85 ? 8.537 -2.433 -3.580 1.00 96.06 85 CYS A O 1
ATOM 711 N N . THR A 1 86 ? 10.143 -1.132 -2.700 1.00 95.44 86 THR A N 1
ATOM 712 C CA . THR A 1 86 ? 10.671 -0.644 -3.977 1.00 95.44 86 THR A CA 1
ATOM 713 C C . THR A 1 86 ? 11.397 -1.751 -4.734 1.00 95.44 86 THR A C 1
ATOM 715 O O . THR A 1 86 ? 11.108 -1.969 -5.909 1.00 95.44 86 THR A O 1
ATOM 718 N N . GLU A 1 87 ? 12.284 -2.499 -4.074 1.00 95.50 87 GLU A N 1
ATOM 719 C CA . GLU A 1 87 ? 12.963 -3.646 -4.688 1.00 95.50 87 GLU A CA 1
ATOM 720 C C . GLU A 1 87 ? 11.960 -4.733 -5.087 1.00 95.50 87 GLU A C 1
ATOM 722 O O . GLU A 1 87 ? 12.049 -5.297 -6.180 1.00 95.50 87 GLU A O 1
ATOM 727 N N . TYR A 1 88 ? 10.944 -4.963 -4.251 1.00 94.75 88 TYR A N 1
ATOM 728 C CA . TYR A 1 88 ? 9.833 -5.844 -4.586 1.00 94.75 88 TYR A CA 1
ATOM 729 C C . TYR A 1 88 ? 9.119 -5.403 -5.879 1.00 94.75 88 TYR A C 1
ATOM 731 O O . TYR A 1 88 ? 8.914 -6.213 -6.784 1.00 94.75 88 TYR A O 1
ATOM 739 N N . TYR A 1 89 ? 8.796 -4.111 -6.010 1.00 94.75 89 TYR A N 1
ATOM 740 C CA . TYR A 1 89 ? 8.189 -3.558 -7.224 1.00 94.75 89 TYR A CA 1
ATOM 741 C C . TYR A 1 89 ? 9.094 -3.704 -8.455 1.00 94.75 89 TYR A C 1
ATOM 743 O O . TYR A 1 89 ? 8.624 -4.121 -9.516 1.00 94.75 89 TYR A O 1
ATOM 751 N N . ILE A 1 90 ? 10.387 -3.383 -8.330 1.00 94.31 90 ILE A N 1
ATOM 752 C CA . ILE A 1 90 ? 11.357 -3.495 -9.430 1.00 94.31 90 ILE A CA 1
ATOM 753 C C . ILE A 1 90 ? 11.438 -4.941 -9.920 1.00 94.31 90 ILE A C 1
ATOM 755 O O . ILE A 1 90 ? 11.433 -5.173 -11.130 1.00 94.31 90 ILE A O 1
ATOM 759 N N . LYS A 1 91 ? 11.459 -5.913 -9.003 1.00 93.50 91 LYS A N 1
ATOM 760 C CA . LYS A 1 91 ? 11.485 -7.336 -9.347 1.00 93.50 91 LYS A CA 1
ATOM 761 C C . LYS A 1 91 ? 10.248 -7.748 -10.147 1.00 93.50 91 LYS A C 1
ATOM 763 O O . LYS A 1 91 ? 10.388 -8.297 -11.237 1.00 93.50 91 LYS A O 1
ATOM 768 N N . GLU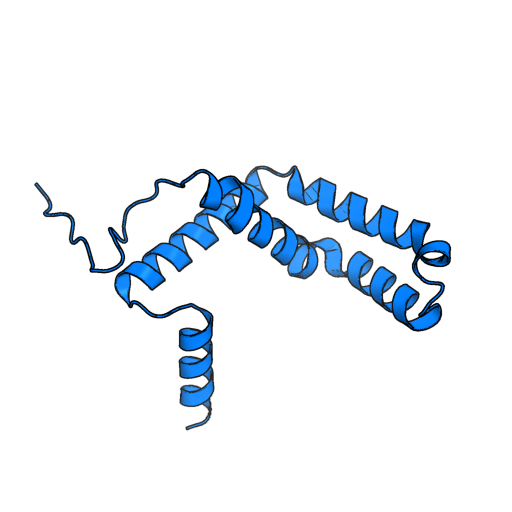 A 1 92 ? 9.051 -7.426 -9.660 1.00 92.38 92 GLU A N 1
ATOM 769 C CA . GLU A 1 92 ? 7.796 -7.755 -10.356 1.00 92.38 92 GLU A CA 1
ATOM 770 C C . GLU A 1 92 ? 7.704 -7.074 -11.729 1.00 92.38 92 GLU A C 1
ATOM 772 O O . GLU A 1 92 ? 7.283 -7.682 -12.713 1.00 92.38 92 GLU A O 1
ATOM 777 N N . ARG A 1 93 ? 8.146 -5.815 -11.823 1.00 92.81 93 ARG A N 1
ATOM 778 C CA . ARG A 1 93 ? 8.215 -5.074 -13.088 1.00 92.81 93 ARG A CA 1
ATOM 779 C C . ARG A 1 93 ? 9.197 -5.717 -14.064 1.00 92.81 93 ARG A C 1
ATOM 781 O O . ARG A 1 93 ? 8.879 -5.833 -15.244 1.00 92.81 93 ARG A O 1
ATOM 788 N N . SER A 1 94 ? 10.377 -6.119 -13.592 1.00 92.19 94 SER A N 1
ATOM 789 C CA . SER A 1 94 ? 11.390 -6.801 -14.404 1.00 92.19 94 SER A CA 1
ATOM 790 C C . SER A 1 94 ? 10.836 -8.104 -14.972 1.00 92.19 94 SER A C 1
ATOM 792 O O . SER A 1 94 ? 10.955 -8.368 -16.167 1.00 92.19 94 SER A O 1
ATOM 794 N N . GLU A 1 95 ? 10.142 -8.882 -14.146 1.00 91.44 95 GLU A N 1
ATOM 795 C CA . GLU A 1 95 ? 9.512 -10.128 -14.571 1.00 91.44 95 GLU A CA 1
ATOM 796 C C . GLU A 1 95 ? 8.396 -9.888 -15.593 1.00 91.44 95 GLU A C 1
ATOM 798 O O . GLU A 1 95 ? 8.384 -10.558 -16.623 1.00 91.44 95 GLU A O 1
ATOM 803 N N . TYR A 1 96 ? 7.529 -8.892 -15.375 1.00 91.62 96 TYR A N 1
ATOM 804 C CA . TYR A 1 96 ? 6.518 -8.496 -16.360 1.00 91.62 96 TYR A CA 1
ATOM 805 C C . TYR A 1 96 ? 7.152 -8.092 -17.692 1.00 91.62 96 TYR A C 1
ATOM 807 O O . TYR A 1 96 ? 6.668 -8.476 -18.750 1.00 91.62 96 TYR A O 1
ATOM 815 N N . ARG A 1 97 ? 8.263 -7.348 -17.665 1.00 90.94 97 ARG A N 1
ATOM 816 C CA . ARG A 1 97 ? 8.978 -6.974 -18.890 1.00 90.94 97 ARG A CA 1
ATOM 817 C C . ARG A 1 97 ? 9.574 -8.189 -19.602 1.00 90.94 97 ARG A C 1
ATOM 819 O O . ARG A 1 97 ? 9.535 -8.252 -20.823 1.00 90.94 97 ARG A O 1
ATOM 826 N N . ARG A 1 98 ? 10.082 -9.174 -18.852 1.00 88.94 98 ARG A N 1
ATOM 827 C CA . ARG A 1 98 ? 10.650 -10.416 -19.405 1.00 88.94 98 ARG A CA 1
ATOM 828 C C . ARG A 1 98 ? 9.595 -11.330 -20.025 1.00 88.94 98 ARG A C 1
ATOM 830 O O . ARG A 1 98 ? 9.857 -11.896 -21.080 1.00 88.94 98 ARG A O 1
ATOM 837 N N . THR A 1 99 ? 8.443 -11.506 -19.377 1.00 87.88 99 THR A N 1
ATOM 838 C CA . THR A 1 99 ? 7.441 -12.512 -19.782 1.00 87.88 99 THR A CA 1
ATOM 839 C C . THR A 1 99 ? 6.227 -11.927 -20.500 1.00 87.88 99 THR A C 1
ATOM 841 O O . THR A 1 99 ? 5.535 -12.650 -21.207 1.00 87.88 99 THR A O 1
ATOM 844 N N . GLY A 1 100 ? 5.937 -10.638 -20.312 1.00 87.44 100 GLY A N 1
ATOM 845 C CA . GLY A 1 100 ? 4.683 -10.004 -20.729 1.00 87.44 100 GLY A CA 1
ATOM 846 C C . GLY A 1 100 ? 3.473 -10.388 -19.874 1.00 87.44 100 GLY A C 1
ATOM 847 O O . GLY A 1 100 ? 2.357 -9.960 -20.161 1.00 87.44 100 GLY A O 1
ATOM 848 N N . GLU A 1 101 ? 3.658 -11.197 -18.827 1.00 89.12 101 GLU A N 1
ATOM 849 C CA . GLU A 1 101 ? 2.554 -11.738 -18.038 1.00 89.12 101 GLU A CA 1
ATOM 850 C C . GLU A 1 101 ? 2.392 -10.987 -16.714 1.00 89.12 101 GLU A C 1
ATOM 852 O O . GLU A 1 101 ? 3.329 -10.928 -15.913 1.00 89.12 101 GLU A O 1
ATOM 857 N N . PRO A 1 102 ? 1.203 -10.433 -16.418 1.00 88.56 102 PRO A N 1
ATOM 858 C CA . PRO A 1 102 ? 0.963 -9.785 -15.141 1.00 88.56 102 PRO A CA 1
ATOM 859 C C . PRO A 1 102 ? 0.981 -10.809 -14.002 1.00 88.56 102 PRO A C 1
ATOM 861 O O . PRO A 1 102 ? 0.505 -11.940 -14.143 1.00 88.56 102 PRO A O 1
ATOM 864 N N . LYS A 1 103 ? 1.434 -10.365 -12.822 1.00 88.19 103 LYS A N 1
ATOM 865 C CA . LYS A 1 103 ? 1.547 -11.168 -11.592 1.00 88.19 103 LYS A CA 1
ATOM 866 C C . LYS A 1 103 ? 0.316 -12.052 -11.324 1.00 88.19 103 LYS A C 1
ATOM 868 O O . LYS A 1 103 ? 0.456 -13.224 -10.986 1.00 88.19 103 LYS A O 1
ATOM 873 N N . LYS A 1 104 ? -0.897 -11.516 -11.513 1.00 87.38 104 LYS A N 1
ATOM 874 C CA . LYS A 1 104 ? -2.164 -12.246 -11.304 1.00 87.38 104 LYS A CA 1
ATOM 875 C C . LYS A 1 104 ? -2.318 -13.460 -12.227 1.00 87.38 104 LYS A C 1
ATOM 877 O O . LYS A 1 104 ? -2.708 -14.522 -11.753 1.00 87.38 104 LYS A O 1
ATOM 882 N N . ILE A 1 105 ? -1.997 -13.314 -13.515 1.00 88.19 105 ILE A N 1
ATOM 883 C CA . ILE A 1 105 ? -2.089 -14.407 -14.496 1.00 88.19 105 ILE A CA 1
ATOM 884 C C . ILE A 1 105 ? -1.034 -15.464 -14.188 1.00 88.19 105 ILE A C 1
ATOM 886 O O . ILE A 1 105 ? -1.346 -16.651 -14.187 1.00 88.19 105 ILE A O 1
ATOM 890 N N . ARG A 1 106 ? 0.181 -15.038 -13.830 1.00 86.25 106 ARG A N 1
ATOM 891 C CA . ARG A 1 106 ? 1.243 -15.954 -13.413 1.00 86.25 106 ARG A CA 1
ATOM 892 C C . ARG A 1 106 ? 0.833 -16.790 -12.201 1.00 86.25 106 ARG A C 1
ATOM 894 O O . ARG A 1 106 ? 0.943 -18.009 -12.244 1.00 86.25 106 ARG A O 1
ATOM 901 N N . HIS A 1 107 ? 0.294 -16.162 -11.153 1.00 87.19 107 HIS A N 1
ATOM 902 C CA . HIS A 1 107 ? -0.211 -16.902 -9.994 1.00 87.19 107 HIS A CA 1
ATOM 903 C C . HIS A 1 107 ? -1.368 -17.832 -10.348 1.00 87.19 107 HIS A C 1
ATOM 905 O O . HIS A 1 107 ? -1.422 -18.939 -9.821 1.00 87.19 107 HIS A O 1
ATOM 911 N N . LEU A 1 108 ? -2.279 -17.418 -11.233 1.00 89.12 108 LEU A N 1
ATOM 912 C CA . LEU A 1 108 ? -3.364 -18.283 -11.688 1.00 89.12 108 LEU A CA 1
ATOM 913 C C . LEU A 1 108 ? -2.818 -19.517 -12.416 1.00 89.12 108 LEU A C 1
ATOM 915 O O . LEU A 1 108 ? -3.217 -20.625 -12.077 1.00 89.12 108 LEU A O 1
ATOM 919 N N . LYS A 1 109 ? -1.863 -19.344 -13.338 1.00 88.38 109 LYS A N 1
ATOM 920 C CA . LYS A 1 109 ? -1.193 -20.455 -14.029 1.00 88.38 109 LYS A CA 1
ATOM 921 C C . LYS A 1 109 ? -0.513 -21.405 -13.049 1.00 88.38 109 LYS A C 1
ATOM 923 O O . LYS A 1 109 ? -0.718 -22.605 -13.155 1.00 88.38 109 LYS A O 1
ATOM 928 N N . THR A 1 110 ? 0.231 -20.884 -12.070 1.00 86.94 110 THR A N 1
ATOM 929 C CA . THR A 1 110 ? 0.854 -21.716 -11.028 1.00 86.94 110 THR A CA 1
ATOM 930 C C . THR A 1 110 ? -0.192 -22.477 -10.211 1.00 86.94 110 THR A C 1
ATOM 932 O O . THR A 1 110 ? -0.014 -23.658 -9.949 1.00 86.94 110 THR A O 1
ATOM 935 N N . ARG A 1 111 ? -1.305 -21.835 -9.827 1.00 86.12 111 ARG A N 1
ATOM 936 C CA . ARG A 1 111 ? -2.379 -22.509 -9.080 1.00 86.12 111 ARG A CA 1
ATOM 937 C C . ARG A 1 111 ? -3.047 -23.599 -9.911 1.00 86.12 111 ARG A C 1
ATOM 939 O O . ARG A 1 111 ? -3.241 -24.680 -9.386 1.00 86.12 111 ARG A O 1
ATOM 946 N N . VAL A 1 112 ? -3.360 -23.339 -11.180 1.00 87.25 112 VAL A N 1
ATOM 947 C CA . VAL A 1 112 ? -3.952 -24.340 -12.082 1.00 87.25 112 VAL A CA 1
ATOM 948 C C . VAL A 1 112 ? -2.986 -25.501 -12.318 1.00 87.25 112 VAL A C 1
ATOM 950 O O . VAL A 1 112 ? -3.400 -26.645 -12.217 1.00 87.25 112 VAL A O 1
ATOM 953 N N . ALA A 1 113 ? -1.701 -25.224 -12.550 1.00 85.25 113 ALA A N 1
ATOM 954 C CA . ALA A 1 113 ? -0.683 -26.256 -12.741 1.00 85.25 113 ALA A CA 1
ATOM 955 C C . ALA A 1 113 ? -0.484 -27.152 -11.507 1.00 85.25 113 ALA A C 1
ATOM 957 O O . ALA A 1 113 ? -0.089 -28.294 -11.659 1.00 85.25 113 ALA A O 1
ATOM 958 N N . ASN A 1 114 ? -0.769 -26.655 -10.299 1.00 79.94 114 ASN A N 1
ATOM 959 C CA . ASN A 1 114 ? -0.711 -27.455 -9.072 1.00 79.94 114 ASN A CA 1
ATOM 960 C C . ASN A 1 114 ? -1.981 -28.296 -8.826 1.00 79.94 114 ASN A C 1
ATOM 962 O O . ASN A 1 114 ? -2.018 -29.061 -7.867 1.00 79.94 114 ASN A O 1
ATOM 966 N N . TYR A 1 115 ? -3.035 -28.100 -9.623 1.00 74.06 115 TYR A N 1
ATOM 967 C CA . TYR A 1 115 ? -4.302 -28.842 -9.551 1.00 74.06 115 TYR A CA 1
ATOM 968 C C . TYR A 1 115 ? -4.452 -29.884 -10.675 1.00 74.06 115 TYR A C 1
ATOM 970 O O . TYR A 1 115 ? -5.444 -30.613 -10.678 1.00 74.06 115 TYR A O 1
ATOM 978 N N . VAL A 1 116 ? -3.502 -29.936 -11.615 1.00 59.75 116 VAL A N 1
ATOM 979 C CA . VAL A 1 116 ? -3.401 -30.919 -12.709 1.00 59.75 116 VAL A CA 1
ATOM 980 C C . VAL A 1 116 ? -2.234 -31.847 -12.410 1.00 59.75 116 VAL A C 1
ATOM 982 O O . VAL A 1 116 ? -2.409 -33.069 -12.591 1.00 59.75 116 VAL A O 1
#

Radius of gyration: 19.07 Å; chains: 1; bounding box: 53×40×45 Å

Secondary structure (DSSP, 8-state):
------BTTB-TT--PPPHHIIIIIIHHHHHHHIIIIISHHHHHHHHHHHHHHGGGHHHHSHHHHHHHHHHHHHHHT-HHHHHHHHHHHHHHHHHHHHH---HHHHHHHHHHHT--

pLDDT: mean 89.97, std 9.69, range [38.91, 96.69]

Foldseek 3Di:
DDDQPAFPLGRLPDLDDDPCCLVPVLLVLLLVCLCVPPLVVLNVVLVVLCVVCVVCSVPRVPVSVVVSVVSSVVSSPDPVSSVVSSVVSSNQSSVCRVPVDHPVVVVVVVVVVVVD

Sequence (116 aa):
MAIRKITLYGDPDDRFLRKVEKDVLVAQIVRNKAREEKCVPEVAAFEKCCIEYKYAMVFKCQNVNTILKDCLIKWYNDKEFWNECTEYYIKERSEYRRTGEPKKIRHLKTRVANYV

Organism: NCBI:txid326594

Int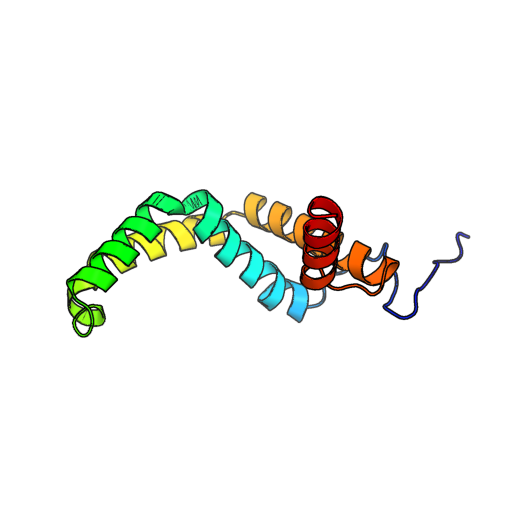erPro domains:
  IPR013892 Cytochrome c oxidase biogenesis protein Cmc1-like [PF08583] (28-95)